Protein AF-A0A847AWJ5-F1 (afdb_monomer_lite)
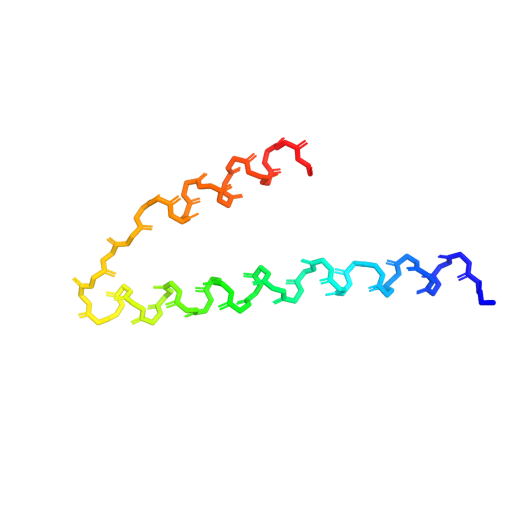
Radius of gyration: 14.2 Å; chains: 1; bounding box: 28×22×39 Å

Secondary structure (DSSP, 8-state):
--HHHHHHHHHHHHHHHHHHHHHHHHHHHHTT---HHHHHHHHHHHHH-

Foldseek 3Di:
DDPVVVVVVVVCVVVVVVVVLVVVQVVCVVVVHHDVVSVVVVVVVVVVD

pLDDT: mean 90.62, std 5.51, range [64.75, 95.56]

Structure (mmCIF, N/CA/C/O backbone):
data_AF-A0A847AWJ5-F1
#
_entry.id   AF-A0A847AWJ5-F1
#
loop_
_atom_site.group_PDB
_atom_site.id
_atom_site.type_symbol
_atom_site.label_atom_id
_atom_site.label_alt_id
_atom_site.label_comp_id
_atom_site.label_asym_id
_atom_site.label_entity_id
_atom_site.label_seq_id
_atom_site.pdbx_PDB_ins_code
_atom_site.Cartn_x
_atom_site.Cartn_y
_atom_site.Cartn_z
_atom_site.occupancy
_atom_site.B_iso_or_equiv
_atom_site.auth_seq_id
_atom_site.auth_comp_id
_atom_site.auth_asym_id
_atom_site.auth_atom_id
_atom_site.pdbx_PDB_model_num
ATOM 1 N N . MET A 1 1 ? -19.512 -11.730 19.812 1.00 64.75 1 MET A N 1
ATOM 2 C CA . MET A 1 1 ? -18.187 -11.346 19.273 1.00 64.75 1 MET A CA 1
ATOM 3 C C . MET A 1 1 ? -17.936 -9.884 19.616 1.00 64.75 1 MET A C 1
ATOM 5 O O . MET A 1 1 ? -18.747 -9.055 19.209 1.00 64.75 1 MET A O 1
ATOM 9 N N . ASN A 1 2 ? -16.902 -9.583 20.410 1.00 92.06 2 ASN A N 1
ATOM 10 C CA . ASN A 1 2 ? -16.603 -8.217 20.866 1.00 92.06 2 ASN A CA 1
ATOM 11 C C . ASN A 1 2 ? -16.380 -7.267 19.682 1.00 92.06 2 ASN A C 1
ATOM 13 O O . ASN A 1 2 ? -15.860 -7.678 18.644 1.00 92.06 2 ASN A O 1
ATOM 17 N N . MET A 1 3 ? -16.740 -5.992 19.860 1.00 93.25 3 MET A N 1
ATOM 18 C CA . MET A 1 3 ? -16.572 -4.939 18.848 1.00 93.25 3 MET A CA 1
ATOM 19 C C . MET A 1 3 ? -15.126 -4.856 18.335 1.00 93.25 3 MET A C 1
ATOM 21 O O . MET A 1 3 ? -14.908 -4.718 17.137 1.00 93.25 3 MET A O 1
ATOM 25 N N . PHE A 1 4 ? -14.154 -5.075 19.221 1.00 94.31 4 PHE A N 1
ATOM 26 C CA . PHE A 1 4 ? -12.733 -5.145 18.884 1.00 94.31 4 PHE A CA 1
ATOM 27 C C . PHE A 1 4 ? -12.391 -6.251 17.866 1.00 94.31 4 PHE A C 1
ATOM 29 O O . PHE A 1 4 ? -11.700 -6.008 16.883 1.00 94.31 4 PHE A O 1
ATOM 36 N N . ILE A 1 5 ? -12.931 -7.460 18.051 1.00 94.75 5 ILE A N 1
ATOM 37 C CA . ILE A 1 5 ? -12.688 -8.591 17.138 1.00 94.75 5 ILE A CA 1
ATOM 38 C C . ILE A 1 5 ? -13.355 -8.330 15.781 1.00 94.75 5 ILE A C 1
ATOM 40 O O . ILE A 1 5 ? -12.769 -8.610 14.741 1.00 94.75 5 ILE A O 1
ATOM 44 N N . LYS A 1 6 ? -14.563 -7.751 15.778 1.00 94.50 6 LYS A N 1
ATOM 45 C CA . LYS A 1 6 ? -15.255 -7.360 14.538 1.00 94.50 6 LYS A CA 1
ATOM 46 C C . LYS A 1 6 ? -14.466 -6.316 13.745 1.00 94.50 6 LYS A C 1
ATOM 48 O O . LYS A 1 6 ? -14.375 -6.436 12.529 1.00 94.50 6 LYS A O 1
ATOM 53 N N . PHE A 1 7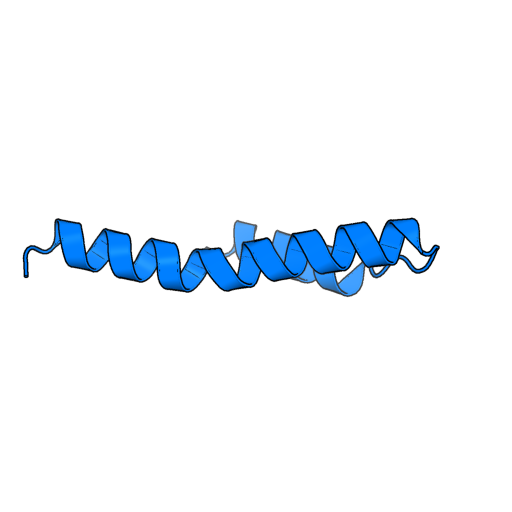 ? -13.887 -5.334 14.433 1.00 94.12 7 PHE A N 1
ATOM 54 C CA . PHE A 1 7 ? -13.050 -4.310 13.815 1.00 94.12 7 PHE A CA 1
ATOM 55 C C . PHE A 1 7 ? -11.808 -4.915 13.150 1.00 94.12 7 PHE A C 1
ATOM 57 O O . PHE A 1 7 ? -11.544 -4.631 11.987 1.00 94.12 7 PHE A O 1
ATOM 64 N N . LEU A 1 8 ? -11.097 -5.813 13.841 1.00 95.38 8 LEU A N 1
ATOM 65 C CA . LEU A 1 8 ? -9.928 -6.492 13.272 1.00 95.38 8 LEU A CA 1
ATOM 66 C C . LEU A 1 8 ? -10.276 -7.340 12.046 1.00 95.38 8 LEU A C 1
ATOM 68 O O . LEU A 1 8 ? -9.552 -7.307 11.056 1.00 95.38 8 LEU A O 1
ATOM 72 N N . ILE A 1 9 ? -11.397 -8.065 12.084 1.00 95.44 9 ILE A N 1
ATOM 73 C CA . ILE A 1 9 ? -11.852 -8.854 10.932 1.00 95.44 9 ILE A CA 1
ATOM 74 C C . ILE A 1 9 ? -12.132 -7.941 9.733 1.00 95.44 9 ILE A C 1
ATOM 76 O O . ILE A 1 9 ? -11.689 -8.247 8.630 1.00 95.44 9 ILE A O 1
ATOM 80 N N . ALA A 1 10 ? -12.811 -6.810 9.944 1.00 93.62 10 ALA A N 1
ATOM 81 C CA . ALA A 1 10 ? -13.080 -5.845 8.880 1.00 93.62 10 ALA A CA 1
ATOM 82 C C . ALA A 1 10 ? -11.789 -5.227 8.315 1.00 93.62 10 ALA A C 1
ATOM 84 O O . ALA A 1 10 ? -11.647 -5.121 7.099 1.00 93.62 10 ALA A O 1
ATOM 85 N N . ALA A 1 11 ? -10.827 -4.885 9.178 1.00 93.56 11 ALA A N 1
ATOM 86 C CA . ALA A 1 11 ? -9.542 -4.323 8.770 1.00 93.56 11 ALA A CA 1
ATOM 87 C C . ALA A 1 11 ? -8.730 -5.302 7.907 1.00 93.56 11 ALA A C 1
ATOM 89 O O . ALA A 1 11 ? -8.217 -4.925 6.856 1.00 93.56 11 ALA A O 1
ATOM 90 N N . VAL A 1 12 ? -8.657 -6.577 8.304 1.00 95.56 12 VAL A N 1
ATOM 91 C CA . VAL A 1 12 ? -7.971 -7.612 7.516 1.00 95.56 12 VAL A CA 1
ATOM 92 C C . VAL A 1 12 ? -8.695 -7.850 6.193 1.00 95.56 12 VAL A C 1
ATOM 94 O O . VAL A 1 12 ? -8.050 -7.914 5.148 1.00 95.56 12 VAL A O 1
ATOM 97 N N . PHE A 1 13 ? -10.026 -7.936 6.210 1.00 95.00 13 PHE A N 1
ATOM 98 C CA . PHE A 1 13 ? -10.814 -8.158 5.000 1.00 95.00 13 PHE A CA 1
ATOM 99 C C . PHE A 1 13 ? -10.631 -7.031 3.973 1.00 95.00 13 PHE A C 1
ATOM 101 O O . PHE A 1 13 ? -10.470 -7.312 2.789 1.00 95.00 13 PHE A O 1
ATOM 108 N N . ALA A 1 14 ? -10.586 -5.772 4.421 1.00 91.75 14 ALA A N 1
ATOM 109 C CA . ALA A 1 14 ? -10.337 -4.621 3.555 1.00 91.75 14 ALA A CA 1
ATOM 110 C C . ALA A 1 14 ? -8.863 -4.505 3.108 1.00 91.75 14 ALA A C 1
ATOM 112 O O . ALA A 1 14 ? -8.595 -4.146 1.966 1.00 91.75 14 ALA A O 1
ATOM 113 N N . GLY A 1 15 ? -7.899 -4.836 3.976 1.00 91.12 15 GLY A N 1
ATOM 114 C CA . GLY A 1 15 ? -6.467 -4.688 3.686 1.00 91.12 15 GLY A CA 1
ATOM 115 C C . GLY A 1 15 ? -5.870 -5.788 2.803 1.00 91.12 15 GLY A C 1
ATOM 116 O O . GLY A 1 15 ? -4.950 -5.533 2.030 1.00 91.12 15 GLY A O 1
ATOM 117 N N . THR A 1 16 ? -6.398 -7.011 2.874 1.00 94.19 16 THR A N 1
ATOM 118 C CA . THR A 1 16 ? -5.888 -8.161 2.105 1.00 94.19 16 THR A CA 1
ATOM 119 C C . THR A 1 16 ? -5.900 -7.935 0.581 1.00 94.19 16 THR A C 1
ATOM 121 O O . THR A 1 16 ? -4.860 -8.154 -0.043 1.00 94.19 16 THR A O 1
ATOM 124 N N . PRO A 1 17 ? -6.998 -7.473 -0.057 1.00 90.62 17 PRO A N 1
ATOM 125 C CA . PRO A 1 17 ? -6.995 -7.208 -1.497 1.00 90.62 17 PRO A CA 1
ATOM 126 C C . PRO A 1 17 ? -6.039 -6.076 -1.894 1.00 90.62 17 PRO A C 1
ATOM 128 O O . PRO A 1 17 ? -5.414 -6.173 -2.947 1.00 90.62 17 PRO A O 1
ATOM 131 N N . LEU A 1 18 ? -5.864 -5.049 -1.051 1.00 91.75 18 LEU A N 1
ATOM 132 C CA . LEU A 1 18 ? -4.894 -3.976 -1.303 1.00 91.75 18 LEU A CA 1
ATOM 133 C C . LEU A 1 18 ? -3.459 -4.516 -1.324 1.00 91.75 18 LEU A C 1
ATOM 135 O O . LEU A 1 18 ? -2.705 -4.192 -2.235 1.00 91.75 18 LEU A O 1
ATOM 139 N N . LEU A 1 19 ? -3.099 -5.387 -0.373 1.00 91.94 19 LEU A N 1
ATOM 140 C CA . LEU A 1 19 ? -1.774 -6.018 -0.333 1.00 91.94 19 LEU A CA 1
ATOM 141 C C . LEU A 1 19 ? -1.508 -6.907 -1.551 1.00 91.94 19 LEU A C 1
ATOM 143 O O . LEU A 1 19 ? -0.418 -6.873 -2.112 1.00 91.94 19 LEU A O 1
ATOM 147 N N . PHE A 1 20 ? -2.485 -7.707 -1.982 1.00 93.12 20 PHE A N 1
ATOM 148 C CA . PHE A 1 20 ? -2.308 -8.517 -3.190 1.00 93.12 20 PHE A CA 1
ATOM 149 C C . PHE A 1 20 ? -2.257 -7.661 -4.462 1.00 93.12 20 PHE A C 1
ATOM 151 O O . PHE A 1 20 ? -1.502 -7.991 -5.376 1.00 93.12 20 PHE A O 1
ATOM 158 N N . GLY A 1 21 ? -3.001 -6.552 -4.503 1.00 91.88 21 GLY A N 1
ATOM 159 C CA . GLY A 1 21 ? -2.944 -5.569 -5.584 1.00 91.88 21 GLY A CA 1
ATOM 160 C C . GLY A 1 21 ? -1.554 -4.952 -5.739 1.00 91.88 21 GLY A C 1
ATOM 161 O O . GLY A 1 21 ? -0.983 -5.028 -6.826 1.00 91.88 21 GLY A O 1
ATOM 162 N N . THR A 1 22 ? -0.965 -4.439 -4.650 1.00 91.12 22 THR A N 1
ATOM 163 C CA . THR A 1 22 ? 0.381 -3.837 -4.694 1.00 91.12 22 THR A CA 1
ATOM 164 C C . THR A 1 22 ? 1.459 -4.847 -5.076 1.00 91.12 22 THR A C 1
ATOM 166 O O . THR A 1 22 ? 2.350 -4.536 -5.862 1.00 91.12 22 THR A O 1
ATOM 169 N N . VAL A 1 23 ? 1.384 -6.084 -4.572 1.00 93.94 23 VAL A N 1
ATOM 170 C CA . VAL A 1 23 ? 2.338 -7.139 -4.947 1.00 93.94 23 VAL A CA 1
ATOM 171 C C . VAL A 1 23 ? 2.238 -7.463 -6.439 1.00 93.94 23 VAL A C 1
ATOM 173 O O . VAL A 1 23 ? 3.267 -7.617 -7.097 1.00 93.94 23 VAL A O 1
ATOM 176 N N . GLY A 1 24 ? 1.023 -7.548 -6.985 1.00 92.56 24 GLY A N 1
ATOM 177 C CA . GLY A 1 24 ? 0.805 -7.761 -8.416 1.00 92.56 24 GLY A CA 1
ATOM 178 C C . GLY A 1 24 ? 1.376 -6.629 -9.273 1.00 92.56 24 GLY A C 1
ATOM 179 O O . GLY A 1 24 ? 2.019 -6.896 -10.287 1.00 92.56 24 GLY A O 1
ATOM 180 N N . GLU A 1 25 ? 1.206 -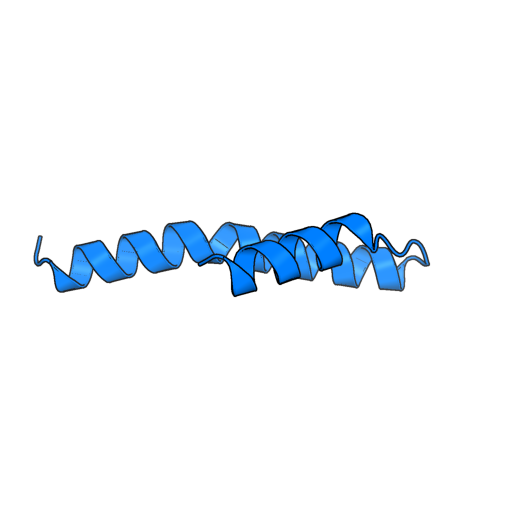5.382 -8.837 1.00 93.00 25 GLU A N 1
ATOM 181 C CA . GLU A 1 25 ? 1.739 -4.200 -9.518 1.00 93.00 25 GLU A CA 1
ATOM 182 C C . GLU A 1 25 ? 3.273 -4.176 -9.516 1.00 93.00 25 GLU A C 1
ATOM 184 O O . GLU A 1 25 ? 3.870 -4.069 -10.583 1.00 93.00 25 GLU A O 1
ATOM 189 N N . ILE A 1 26 ? 3.920 -4.437 -8.375 1.00 92.06 26 ILE A N 1
ATOM 190 C CA . ILE A 1 26 ? 5.390 -4.536 -8.279 1.00 92.06 26 ILE A CA 1
ATOM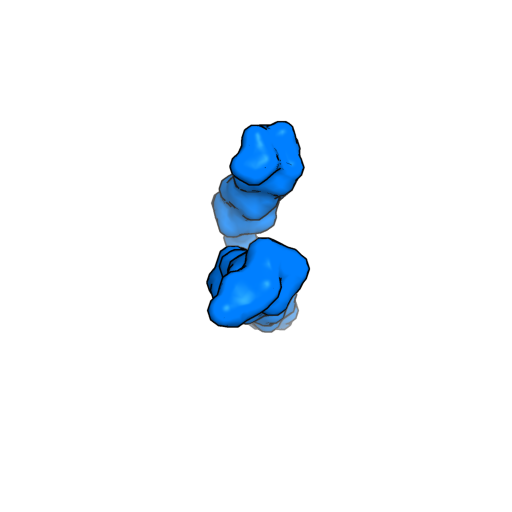 191 C C . ILE A 1 26 ? 5.942 -5.626 -9.215 1.00 92.06 26 ILE A C 1
ATOM 193 O O . ILE A 1 26 ? 7.005 -5.467 -9.819 1.00 92.06 26 ILE A O 1
ATOM 197 N N . MET A 1 27 ? 5.249 -6.762 -9.342 1.00 94.19 27 MET A N 1
ATOM 198 C CA . MET A 1 27 ? 5.658 -7.826 -10.270 1.00 94.19 27 MET A CA 1
ATOM 199 C C . MET A 1 27 ? 5.506 -7.396 -11.733 1.00 94.19 27 MET A C 1
ATOM 201 O O . MET A 1 27 ? 6.369 -7.704 -12.555 1.00 94.19 27 MET A O 1
ATOM 205 N N . ASN A 1 28 ? 4.438 -6.667 -12.054 1.00 91.69 28 ASN A N 1
ATOM 206 C CA . ASN A 1 28 ? 4.168 -6.141 -13.389 1.00 91.69 28 ASN A CA 1
ATOM 207 C C . ASN A 1 28 ? 5.190 -5.060 -13.795 1.00 91.69 28 ASN A C 1
ATOM 209 O O . ASN A 1 28 ? 5.738 -5.107 -14.898 1.00 91.69 28 ASN A O 1
ATOM 213 N N . GLU A 1 29 ? 5.553 -4.168 -12.870 1.00 94.44 29 GLU A N 1
ATOM 214 C CA . GLU A 1 29 ? 6.633 -3.195 -13.064 1.00 94.44 29 GLU A CA 1
ATOM 215 C C . GLU A 1 29 ? 7.971 -3.879 -13.344 1.00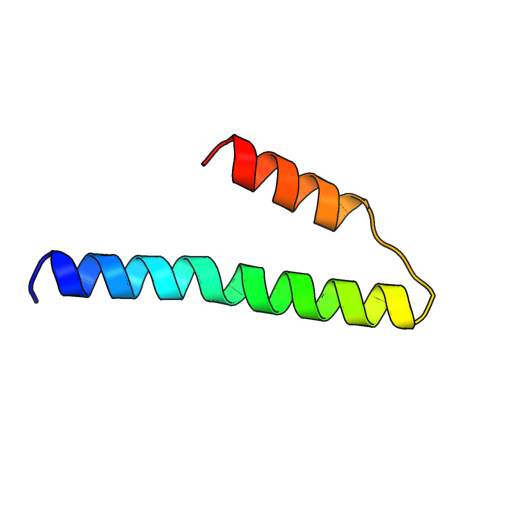 94.44 29 GLU A C 1
ATOM 217 O O . GLU A 1 29 ? 8.682 -3.504 -14.277 1.00 94.44 29 GLU A O 1
ATOM 222 N N . LYS A 1 30 ? 8.298 -4.936 -12.587 1.00 93.56 30 LYS A N 1
ATOM 223 C CA . LYS A 1 30 ? 9.507 -5.742 -12.823 1.00 93.56 30 LYS A CA 1
ATOM 224 C C . LYS A 1 30 ? 9.499 -6.442 -14.181 1.00 93.56 30 LYS A C 1
ATOM 226 O O . LYS A 1 30 ? 10.570 -6.665 -14.740 1.00 93.56 30 LYS A O 1
ATOM 231 N N . ALA A 1 31 ? 8.325 -6.773 -14.718 1.00 92.25 31 ALA A N 1
ATOM 232 C CA . ALA A 1 31 ? 8.170 -7.323 -16.064 1.00 92.25 31 ALA A CA 1
ATOM 233 C C . ALA A 1 31 ? 8.302 -6.259 -17.175 1.00 92.25 31 ALA A C 1
ATOM 235 O O . ALA A 1 31 ? 8.234 -6.597 -18.356 1.00 92.25 31 ALA A O 1
ATOM 236 N N . GLY A 1 32 ? 8.513 -4.988 -16.815 1.00 92.88 32 GLY A N 1
ATOM 237 C CA . GLY A 1 32 ? 8.674 -3.876 -17.749 1.00 92.88 32 GLY A CA 1
ATOM 238 C C . GLY A 1 32 ? 7.358 -3.228 -18.178 1.00 92.88 32 GLY A C 1
ATOM 239 O O . GLY A 1 32 ? 7.367 -2.396 -19.083 1.00 92.88 32 GLY A O 1
ATOM 240 N N . HIS A 1 33 ? 6.234 -3.585 -17.547 1.00 89.50 33 HIS A N 1
ATOM 241 C CA . HIS A 1 33 ? 4.930 -3.004 -17.838 1.00 89.50 33 HIS A CA 1
ATOM 242 C C . HIS A 1 33 ? 4.431 -2.249 -16.608 1.00 89.50 33 HIS A C 1
ATOM 244 O O . HIS A 1 33 ? 3.934 -2.832 -15.655 1.00 89.50 33 HIS A O 1
ATOM 250 N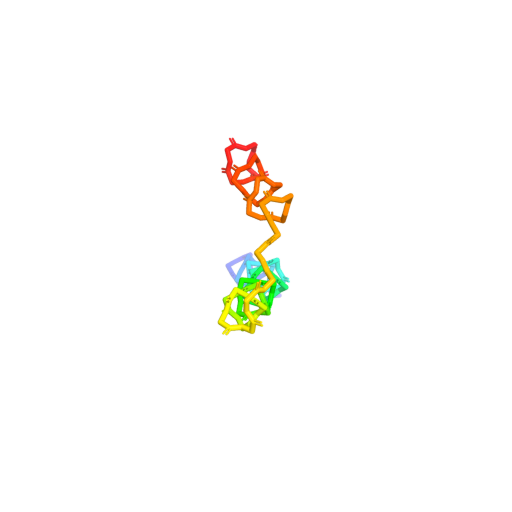 N . LEU A 1 34 ? 4.576 -0.931 -16.609 1.00 87.94 34 LEU A N 1
ATOM 251 C CA . LEU A 1 34 ? 4.218 -0.095 -15.467 1.00 87.94 34 LEU A CA 1
ATOM 252 C C . LEU A 1 34 ? 2.796 0.462 -15.658 1.00 87.94 34 LEU A C 1
ATOM 254 O O . LEU A 1 34 ? 2.473 0.957 -16.738 1.00 87.94 34 LEU A O 1
ATOM 258 N N . ASN A 1 35 ? 1.925 0.338 -14.648 1.00 86.62 35 ASN A N 1
ATOM 259 C CA . ASN A 1 35 ? 0.509 0.721 -14.745 1.00 86.62 35 ASN A CA 1
ATOM 260 C C . ASN A 1 35 ? 0.121 1.791 -13.713 1.00 86.62 35 ASN A C 1
ATOM 262 O O . ASN A 1 35 ? -0.611 1.517 -12.770 1.00 86.62 35 ASN A O 1
ATOM 266 N N . LEU A 1 36 ? 0.514 3.040 -13.981 1.00 87.00 36 LEU A N 1
ATOM 267 C CA . LEU A 1 36 ? 0.233 4.215 -13.134 1.00 87.00 36 LEU A CA 1
ATOM 268 C C . LEU A 1 36 ? -1.254 4.445 -12.817 1.00 87.00 36 LEU A C 1
ATOM 270 O O . LEU A 1 36 ? -1.584 5.207 -11.909 1.00 87.00 36 LEU A O 1
ATOM 274 N N . GLY A 1 37 ? -2.168 3.834 -13.576 1.00 90.00 37 GLY A N 1
ATOM 275 C CA . GLY A 1 37 ? -3.596 3.912 -13.286 1.00 90.00 37 GLY A CA 1
ATOM 276 C C . GLY A 1 37 ? -3.961 3.243 -11.959 1.00 90.00 37 GLY A C 1
ATOM 277 O O . GLY A 1 37 ? -4.827 3.751 -11.248 1.00 90.00 37 GLY A O 1
ATOM 278 N N . VAL A 1 38 ? -3.302 2.132 -11.611 1.00 86.75 38 VAL A N 1
ATOM 279 C CA . VAL A 1 38 ? -3.576 1.376 -10.380 1.00 86.75 38 VAL A CA 1
ATOM 280 C C . VAL A 1 38 ? -2.977 2.098 -9.174 1.00 86.75 38 VAL A C 1
ATOM 282 O O . VAL A 1 38 ? -3.742 2.469 -8.282 1.00 86.75 38 VAL A O 1
ATOM 285 N N . GLU A 1 39 ? -1.686 2.436 -9.205 1.00 86.56 39 GLU A N 1
ATOM 286 C CA . GLU A 1 39 ? -1.040 3.313 -8.217 1.00 86.56 39 GLU A CA 1
ATOM 287 C C . GLU A 1 39 ? -1.837 4.602 -7.943 1.00 86.56 39 GLU A C 1
ATOM 289 O O . GLU A 1 39 ? -2.080 4.965 -6.788 1.00 86.56 39 GLU A O 1
ATOM 294 N N . GLY A 1 40 ? -2.314 5.277 -8.996 1.00 89.44 40 GLY A N 1
ATOM 295 C CA . GLY A 1 40 ? -3.102 6.505 -8.877 1.00 89.44 40 GLY A CA 1
ATOM 296 C C . GLY A 1 40 ? -4.443 6.303 -8.162 1.00 89.44 40 GLY A C 1
ATOM 297 O O . GLY A 1 40 ? -4.805 7.092 -7.287 1.00 89.44 40 GLY A O 1
ATOM 298 N N . MET A 1 41 ? -5.177 5.233 -8.486 1.00 89.88 41 MET A N 1
ATOM 299 C CA . MET A 1 41 ? -6.437 4.903 -7.807 1.00 89.88 41 MET A CA 1
ATOM 300 C C . MET A 1 41 ? -6.218 4.521 -6.340 1.00 89.88 41 MET A C 1
ATOM 302 O O . MET A 1 41 ? -7.017 4.910 -5.487 1.00 89.88 41 MET A O 1
ATOM 306 N N . MET A 1 42 ? -5.129 3.814 -6.026 1.00 89.25 42 MET A N 1
ATOM 307 C CA . MET A 1 42 ? -4.777 3.454 -4.649 1.00 89.25 42 MET A CA 1
ATOM 308 C C . MET A 1 42 ? -4.406 4.688 -3.821 1.00 89.25 42 MET A C 1
ATOM 310 O O . MET A 1 42 ? -4.875 4.822 -2.691 1.00 89.25 42 MET A O 1
ATOM 314 N N . ALA A 1 43 ? -3.645 5.628 -4.390 1.00 89.44 43 ALA A N 1
ATOM 315 C CA . ALA A 1 43 ? -3.314 6.896 -3.741 1.00 89.44 43 ALA A CA 1
ATOM 316 C C . ALA A 1 43 ? -4.560 7.764 -3.492 1.00 89.44 43 ALA A C 1
ATOM 318 O O . ALA A 1 43 ? -4.736 8.294 -2.396 1.00 89.44 43 ALA A O 1
ATOM 319 N N . MET A 1 44 ? -5.463 7.874 -4.476 1.00 91.00 44 MET A N 1
ATOM 320 C CA . MET A 1 44 ? -6.724 8.600 -4.290 1.00 91.00 44 MET A CA 1
ATOM 321 C C . MET A 1 44 ? -7.620 7.942 -3.236 1.00 91.00 44 MET A C 1
ATOM 323 O O . MET A 1 44 ? -8.193 8.650 -2.410 1.00 91.00 44 MET A O 1
ATOM 327 N N . GLY A 1 45 ? -7.704 6.608 -3.223 1.00 87.81 45 GLY A N 1
ATOM 328 C CA . GLY A 1 45 ? -8.423 5.857 -2.192 1.00 87.81 45 GLY A CA 1
ATOM 329 C C . GLY A 1 45 ? -7.851 6.095 -0.794 1.00 87.81 45 GLY A C 1
ATOM 330 O O . GLY A 1 45 ? -8.600 6.392 0.129 1.00 87.81 45 GLY A O 1
ATOM 331 N N . ALA A 1 46 ? -6.523 6.075 -0.650 1.00 86.81 46 ALA A N 1
ATOM 332 C CA . ALA A 1 46 ? -5.853 6.355 0.619 1.00 86.81 46 ALA A CA 1
ATOM 333 C C . ALA A 1 46 ? -6.105 7.786 1.135 1.00 86.81 46 ALA A C 1
ATOM 335 O O . ALA A 1 46 ? -6.190 7.992 2.344 1.00 86.81 46 ALA A O 1
ATOM 336 N N . CYS A 1 47 ? -6.244 8.770 0.239 1.00 90.25 47 CYS A N 1
ATOM 337 C CA . CYS A 1 47 ? -6.601 10.142 0.611 1.00 90.25 47 CYS A CA 1
ATOM 338 C C . CYS A 1 47 ? -8.084 10.306 0.980 1.00 90.25 47 CYS A C 1
ATOM 340 O O . CYS A 1 47 ? -8.407 11.154 1.810 1.00 90.25 47 CYS A O 1
ATOM 342 N N . ALA A 1 48 ? -8.981 9.550 0.342 1.00 88.56 48 ALA A N 1
ATOM 343 C CA . ALA A 1 48 ? -10.422 9.644 0.571 1.00 88.56 48 ALA A CA 1
ATOM 344 C C . ALA A 1 48 ? -10.888 8.892 1.833 1.00 88.56 48 ALA A C 1
ATOM 346 O O . ALA A 1 48 ? -11.896 9.290 2.421 1.00 88.56 48 ALA A O 1
ATOM 347 N N . GLY A 1 49 ? -10.129 7.876 2.267 1.00 69.38 49 GLY A N 1
ATOM 348 C CA . GLY A 1 49 ? -10.446 7.023 3.417 1.00 69.38 49 GLY A CA 1
ATOM 349 C C . GLY A 1 49 ? -11.087 5.705 3.012 1.00 69.38 49 GLY A C 1
ATOM 350 O O . GLY A 1 49 ? -12.191 5.740 2.425 1.00 69.38 49 GLY A O 1
#

Sequence (49 aa):
MNMFIKFLIAAVFAGTPLLFGTVGEIMNEKAGHLNLGVEGMMAMGACAG